Protein AF-A0A425WMX4-F1 (afdb_monomer)

Mean predicted aligned error: 11.69 Å

Foldseek 3Di:
DDDPDDDDDDDDDDQDQPPPPPDPPPPVQACDSPRGNDLQLLSVVLLVLLPVPDDSVLSSQLSVLQCVQLVRDDALVSLLVDDLVSSCVSPDDSQSSVLSNQCSPPPDSVNRVVLLVDDLVVLQVVQVVRRPQDPQNSLVCCCPPSVPPVGDSPVDPVSVVVPPPPPDD

Structure (mmCIF, N/CA/C/O backbone):
data_AF-A0A425WMX4-F1
#
_entry.id   AF-A0A425WMX4-F1
#
loop_
_atom_site.group_PDB
_atom_site.id
_atom_site.type_symbol
_atom_site.label_atom_id
_atom_site.label_alt_id
_atom_site.label_comp_id
_atom_site.label_asym_id
_atom_site.label_entity_id
_atom_site.label_seq_id
_atom_site.pdbx_PDB_ins_code
_atom_site.Cartn_x
_atom_site.Cartn_y
_atom_site.Cartn_z
_atom_site.occupancy
_atom_site.B_iso_or_equiv
_atom_site.auth_seq_id
_atom_site.auth_comp_id
_atom_site.auth_asym_id
_atom_site.auth_atom_id
_atom_site.pdbx_PDB_model_num
ATOM 1 N N . MET A 1 1 ? 34.402 -4.900 -11.204 1.00 24.09 1 MET A N 1
ATOM 2 C CA . MET A 1 1 ? 33.835 -6.050 -11.935 1.00 24.09 1 MET A CA 1
ATOM 3 C C . MET A 1 1 ? 33.025 -6.831 -10.907 1.00 24.09 1 MET A C 1
ATOM 5 O O . MET A 1 1 ? 33.589 -7.650 -10.200 1.00 24.09 1 MET A O 1
ATOM 9 N N . TRP A 1 2 ? 31.783 -6.408 -10.656 1.00 20.61 2 TRP A N 1
ATOM 10 C CA . TRP A 1 2 ? 30.930 -7.007 -9.625 1.00 20.61 2 TRP A CA 1
ATOM 11 C C . TRP A 1 2 ? 30.074 -8.086 -10.288 1.00 20.61 2 TRP A C 1
ATOM 13 O O . TRP A 1 2 ? 29.488 -7.865 -11.344 1.00 20.61 2 TRP A O 1
ATOM 23 N N . GLU A 1 3 ? 30.106 -9.279 -9.715 1.00 22.66 3 GLU A N 1
ATOM 24 C CA . GLU A 1 3 ? 29.528 -10.490 -10.283 1.00 22.66 3 GLU A CA 1
ATOM 25 C C . GLU A 1 3 ? 28.032 -10.546 -9.945 1.00 22.66 3 GLU A C 1
ATOM 27 O O . GLU A 1 3 ? 27.638 -10.527 -8.776 1.00 22.66 3 GLU A O 1
ATOM 32 N N . VAL A 1 4 ? 27.183 -10.563 -10.975 1.00 28.95 4 VAL A N 1
ATOM 33 C CA . VAL A 1 4 ? 25.724 -10.618 -10.833 1.00 28.95 4 VAL A CA 1
ATOM 34 C C . VAL A 1 4 ? 25.339 -12.034 -10.405 1.00 28.95 4 VAL A C 1
ATOM 36 O O . VAL A 1 4 ? 25.290 -12.959 -11.216 1.00 28.95 4 VAL A O 1
ATOM 39 N N . ARG A 1 5 ? 25.086 -12.225 -9.107 1.00 29.83 5 ARG A N 1
ATOM 40 C CA . ARG A 1 5 ? 24.605 -13.498 -8.561 1.00 29.83 5 ARG A CA 1
ATOM 41 C C . ARG A 1 5 ? 23.159 -13.719 -9.009 1.00 29.83 5 ARG A C 1
ATOM 43 O O . ARG A 1 5 ? 22.238 -13.124 -8.464 1.00 29.83 5 ARG A O 1
ATOM 50 N N . GLN A 1 6 ? 22.985 -14.563 -10.020 1.00 26.42 6 GLN A N 1
ATOM 51 C CA . GLN A 1 6 ? 21.690 -14.957 -10.580 1.00 26.42 6 GLN A CA 1
ATOM 52 C C . GLN A 1 6 ? 20.755 -15.488 -9.476 1.00 26.42 6 GLN A C 1
ATOM 54 O O . GLN A 1 6 ? 21.062 -16.487 -8.818 1.00 26.42 6 GLN A O 1
ATOM 59 N N . LEU A 1 7 ? 19.619 -14.816 -9.265 1.00 32.09 7 LEU A N 1
ATOM 60 C CA . LEU A 1 7 ? 18.539 -15.303 -8.407 1.00 32.09 7 LEU A CA 1
ATOM 61 C C . LEU A 1 7 ? 17.808 -16.436 -9.146 1.00 32.09 7 LEU A C 1
ATOM 63 O O . LEU A 1 7 ? 17.389 -16.268 -10.288 1.00 32.09 7 LEU A O 1
ATOM 67 N N . ARG A 1 8 ? 17.701 -17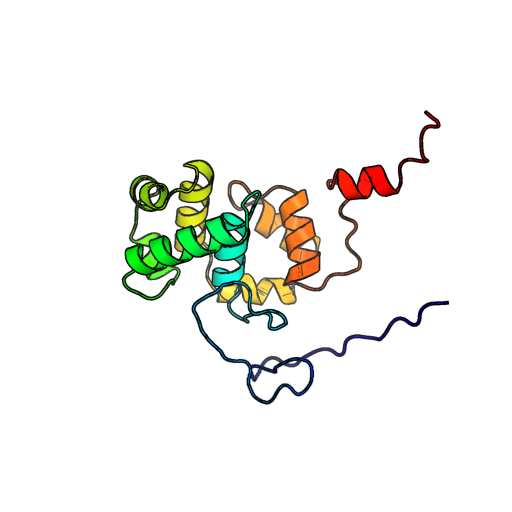.614 -8.518 1.00 26.77 8 ARG A N 1
ATOM 68 C CA . ARG A 1 8 ? 16.987 -18.771 -9.090 1.00 26.77 8 ARG A CA 1
ATOM 69 C C . ARG A 1 8 ? 15.467 -18.558 -9.024 1.00 26.77 8 ARG A C 1
ATOM 71 O O . ARG A 1 8 ? 15.002 -17.991 -8.036 1.00 26.77 8 ARG A O 1
ATOM 78 N N . PRO A 1 9 ? 14.690 -19.081 -9.990 1.00 27.81 9 PRO A N 1
ATOM 79 C CA . PRO A 1 9 ? 13.233 -19.049 -9.921 1.00 27.81 9 PRO A CA 1
ATOM 80 C C . PRO A 1 9 ? 12.740 -19.975 -8.798 1.00 27.81 9 PRO A C 1
ATOM 82 O O . PRO A 1 9 ? 13.224 -21.101 -8.658 1.00 27.81 9 PRO A O 1
ATOM 85 N N . VAL A 1 10 ? 11.796 -19.499 -7.982 1.00 39.12 10 VAL A N 1
ATOM 86 C CA . VAL A 1 10 ? 11.211 -20.255 -6.862 1.00 39.12 10 VAL A CA 1
ATOM 87 C C . VAL A 1 10 ? 9.819 -20.752 -7.256 1.00 39.12 10 VAL A C 1
ATOM 89 O O . VAL A 1 10 ? 8.950 -19.961 -7.608 1.00 39.12 10 VAL A O 1
ATOM 92 N N . ASN A 1 11 ? 9.624 -22.072 -7.186 1.00 29.31 11 ASN A N 1
ATOM 93 C CA . ASN A 1 11 ? 8.345 -22.746 -7.421 1.00 29.31 11 ASN A CA 1
ATOM 94 C C . ASN A 1 11 ? 7.342 -22.509 -6.273 1.00 29.31 11 ASN A C 1
ATOM 96 O O . ASN A 1 11 ? 7.713 -22.384 -5.108 1.00 29.31 11 ASN A O 1
ATOM 100 N N . SER A 1 12 ? 6.059 -22.503 -6.634 1.00 36.44 12 SER A N 1
ATOM 101 C CA . SER A 1 12 ? 4.875 -21.994 -5.921 1.00 36.44 12 SER A CA 1
ATOM 102 C C . SER A 1 12 ? 4.392 -22.758 -4.677 1.00 36.44 12 SER A C 1
ATOM 104 O O . SER A 1 12 ? 3.226 -22.654 -4.303 1.00 36.44 12 SER A O 1
ATOM 106 N N . ALA A 1 13 ? 5.247 -23.490 -3.969 1.00 34.81 13 ALA A N 1
ATOM 107 C CA . ALA A 1 13 ? 4.837 -24.144 -2.729 1.00 34.81 13 ALA A CA 1
ATOM 108 C C . ALA A 1 13 ? 5.968 -24.112 -1.706 1.00 34.81 13 ALA A C 1
ATOM 110 O O . ALA A 1 13 ? 7.087 -24.498 -2.022 1.00 34.81 13 ALA A O 1
ATOM 111 N N . SER A 1 14 ? 5.637 -23.719 -0.472 1.00 34.00 14 SER A N 1
ATOM 112 C CA . SER A 1 14 ? 6.472 -23.667 0.742 1.00 34.00 14 SER A CA 1
ATOM 113 C C . SER A 1 14 ? 7.177 -22.340 1.025 1.00 34.00 14 SER A C 1
ATOM 115 O O . SER A 1 14 ? 7.855 -21.746 0.195 1.00 34.00 14 SER A O 1
ATOM 117 N N . THR A 1 15 ? 6.913 -21.808 2.221 1.00 39.53 15 THR A N 1
ATOM 118 C CA . THR A 1 15 ? 7.488 -20.577 2.776 1.00 39.53 15 THR A CA 1
ATOM 119 C C . THR A 1 15 ? 8.976 -20.814 2.971 1.00 39.53 15 THR A C 1
ATOM 121 O O . THR A 1 15 ? 9.394 -21.329 4.003 1.00 39.53 15 THR A O 1
ATOM 124 N N . THR A 1 16 ? 9.783 -20.522 1.956 1.00 37.12 16 THR A N 1
ATOM 125 C CA . THR A 1 16 ? 11.231 -20.679 2.062 1.00 37.12 16 THR A CA 1
ATOM 126 C C . THR A 1 16 ? 11.851 -19.407 2.610 1.00 37.12 16 THR A C 1
ATOM 128 O O . THR A 1 16 ? 11.906 -18.377 1.944 1.00 37.12 16 THR A O 1
ATOM 131 N N . CYS A 1 17 ? 12.350 -19.525 3.839 1.00 33.03 17 CYS A N 1
ATOM 132 C CA . CYS A 1 17 ? 13.312 -18.610 4.433 1.00 33.03 17 CYS A CA 1
ATOM 133 C C . CYS A 1 17 ? 14.530 -18.512 3.506 1.00 33.03 17 CYS A C 1
ATOM 135 O O . CYS A 1 17 ? 15.172 -19.525 3.210 1.00 33.03 17 CYS A O 1
ATOM 137 N N . VAL A 1 18 ? 14.873 -17.311 3.053 1.00 36.31 18 VAL A N 1
ATOM 138 C CA . VAL A 1 18 ? 16.117 -17.099 2.310 1.00 36.31 18 VAL A CA 1
ATOM 139 C C . VAL A 1 18 ? 17.279 -17.182 3.317 1.00 36.31 18 VAL A C 1
ATOM 141 O O . VAL A 1 18 ? 17.244 -16.533 4.358 1.00 36.31 18 VAL A O 1
ATOM 144 N N . ASN A 1 19 ? 18.306 -17.988 3.013 1.00 36.59 19 ASN A N 1
AT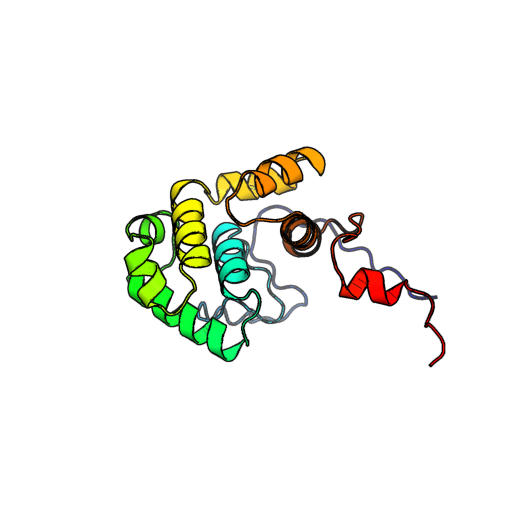OM 145 C CA . ASN A 1 19 ? 19.579 -18.144 3.751 1.00 36.59 19 ASN A CA 1
ATOM 146 C C . ASN A 1 19 ? 19.632 -19.027 5.017 1.00 36.59 19 ASN A C 1
ATOM 148 O O . ASN A 1 19 ? 20.424 -18.741 5.910 1.00 36.59 19 ASN A O 1
ATOM 152 N N . GLY A 1 20 ? 18.890 -20.137 5.105 1.00 33.69 20 GLY A N 1
ATOM 153 C CA . GLY A 1 20 ? 19.200 -21.177 6.110 1.00 33.69 20 GLY A CA 1
ATOM 154 C C . GLY A 1 20 ? 19.097 -20.723 7.576 1.00 33.69 20 GLY A C 1
ATOM 155 O O . GLY A 1 20 ? 19.626 -21.381 8.470 1.00 33.69 20 GLY A O 1
ATOM 156 N N . ILE A 1 21 ? 18.401 -19.615 7.834 1.00 36.94 21 ILE A N 1
ATOM 157 C CA . ILE A 1 21 ? 18.020 -19.198 9.178 1.00 36.94 21 ILE A CA 1
ATOM 158 C C . ILE A 1 21 ? 16.881 -20.133 9.594 1.00 36.94 21 ILE A C 1
ATOM 160 O O . ILE A 1 21 ? 15.748 -19.991 9.143 1.00 36.94 21 ILE A O 1
ATOM 164 N N . SER A 1 22 ? 17.198 -21.116 10.438 1.00 39.34 22 SER A N 1
ATOM 165 C CA . SER A 1 22 ? 16.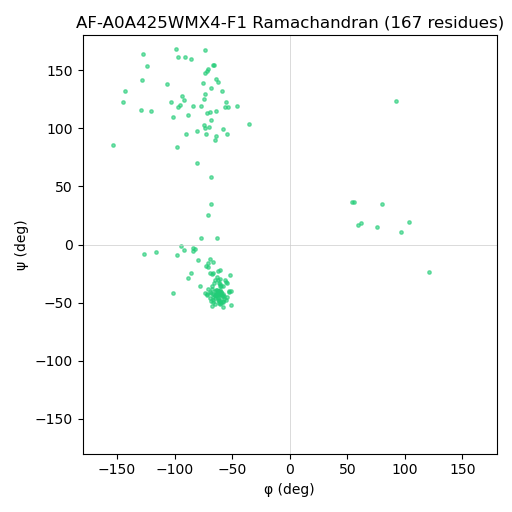310 -22.179 10.949 1.00 39.34 22 SER A CA 1
ATOM 166 C C . SER A 1 22 ? 15.131 -21.684 11.797 1.00 39.34 22 SER A C 1
ATOM 168 O O . SER A 1 22 ? 14.374 -22.471 12.360 1.00 39.34 22 SER A O 1
ATOM 170 N N . SER A 1 23 ? 14.962 -20.372 11.893 1.00 39.09 23 SER A N 1
ATOM 171 C CA . SER A 1 23 ? 13.850 -19.727 12.555 1.00 39.09 23 SER A CA 1
ATOM 172 C C . SER A 1 23 ? 13.659 -18.366 11.898 1.00 39.09 23 SER A C 1
ATOM 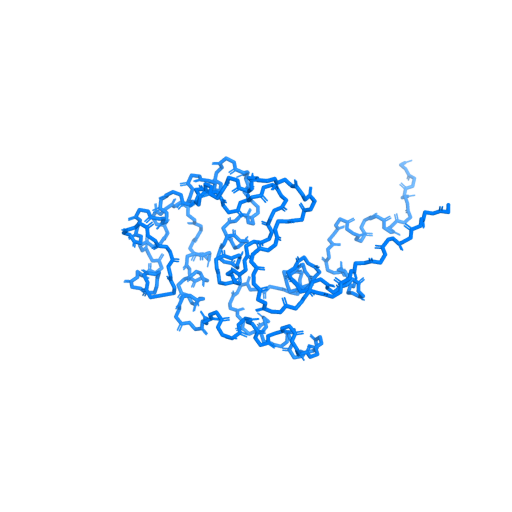174 O O . SER A 1 23 ? 14.162 -17.350 12.378 1.00 39.09 23 SER A O 1
ATOM 176 N N . CYS A 1 24 ? 12.908 -18.325 10.794 1.00 37.59 24 CYS A N 1
ATOM 177 C CA . CYS A 1 24 ? 12.047 -17.166 10.602 1.00 37.59 24 CYS A CA 1
ATOM 178 C C . CYS A 1 24 ? 11.161 -17.156 11.845 1.00 37.59 24 CYS A C 1
ATOM 180 O O . CYS A 1 24 ? 10.255 -17.977 11.985 1.00 37.59 24 CYS A O 1
ATOM 182 N N . LYS A 1 25 ? 11.508 -16.320 12.826 1.00 35.47 25 LYS A N 1
ATOM 183 C CA . LYS A 1 25 ? 10.578 -15.987 13.891 1.00 35.47 25 LYS A CA 1
ATOM 184 C C . LYS A 1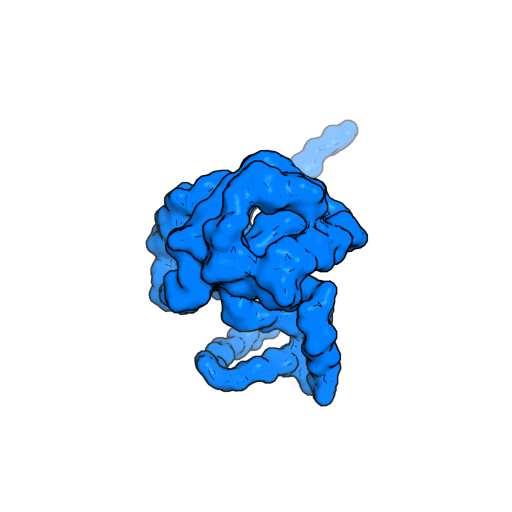 25 ? 9.451 -15.267 13.175 1.00 35.47 25 LYS A C 1
ATOM 186 O O . LYS A 1 25 ? 9.547 -14.072 12.915 1.00 35.47 25 LYS A O 1
ATOM 191 N N . THR A 1 26 ? 8.433 -16.029 12.793 1.00 40.50 26 THR A N 1
ATOM 192 C CA . THR A 1 26 ? 7.157 -15.549 12.273 1.00 40.50 26 THR A CA 1
ATOM 193 C C . THR A 1 26 ? 6.428 -14.860 13.421 1.00 40.50 26 THR A C 1
ATOM 195 O O . THR A 1 26 ? 5.357 -15.279 13.850 1.00 40.50 26 THR A O 1
ATOM 198 N N . ASP A 1 27 ? 7.051 -13.839 14.006 1.00 36.47 27 ASP A N 1
ATOM 199 C CA . ASP A 1 27 ? 6.314 -12.892 14.806 1.00 36.47 27 ASP A CA 1
ATOM 200 C C . ASP A 1 27 ? 5.522 -12.069 13.799 1.00 36.47 27 ASP A C 1
ATOM 202 O O . ASP A 1 27 ? 6.049 -11.170 13.149 1.00 36.47 27 ASP A O 1
ATOM 206 N N . ARG A 1 28 ? 4.271 -12.488 13.592 1.00 45.81 28 ARG A N 1
ATOM 207 C CA . ARG A 1 28 ? 3.271 -11.937 12.663 1.00 45.81 28 ARG A CA 1
ATOM 208 C C . ARG A 1 28 ? 2.810 -10.533 13.114 1.00 45.81 28 ARG A C 1
ATOM 210 O O . ARG A 1 28 ? 1.617 -10.214 13.101 1.00 45.81 28 ARG A O 1
ATOM 217 N N . SER A 1 29 ? 3.737 -9.769 13.688 1.00 37.91 29 SER A N 1
ATOM 218 C CA . SER A 1 29 ? 3.540 -8.542 14.456 1.00 37.91 29 SER A CA 1
ATOM 219 C C . SER A 1 29 ? 4.165 -7.316 13.792 1.00 37.91 29 SER A C 1
ATOM 221 O O . SER A 1 29 ? 3.970 -6.214 14.311 1.00 37.91 29 SER A O 1
ATOM 223 N N . LEU A 1 30 ? 4.915 -7.513 12.698 1.00 42.62 30 LEU A N 1
ATOM 224 C CA . LEU A 1 30 ? 5.585 -6.470 11.930 1.00 42.62 30 LEU A CA 1
ATOM 225 C C . LEU A 1 30 ? 5.578 -6.827 10.435 1.00 42.62 30 LEU A C 1
ATOM 227 O O . LEU A 1 30 ? 6.153 -7.848 10.058 1.00 42.62 30 LEU A O 1
ATOM 231 N N . TRP A 1 31 ? 5.019 -5.953 9.589 1.00 51.41 31 TRP A N 1
ATOM 232 C CA . TRP A 1 31 ? 5.069 -6.053 8.112 1.00 51.41 31 TRP A CA 1
ATOM 233 C C . TRP A 1 31 ? 6.491 -6.236 7.555 1.00 51.41 31 TRP A C 1
ATOM 235 O O . TRP A 1 31 ? 6.691 -6.808 6.487 1.00 51.41 31 TRP A O 1
ATOM 245 N N . ILE A 1 32 ? 7.497 -5.770 8.299 1.00 41.62 32 ILE A N 1
ATOM 246 C CA . ILE A 1 32 ? 8.911 -5.901 7.962 1.00 41.62 32 ILE A CA 1
ATOM 247 C C . ILE A 1 32 ? 9.489 -7.093 8.727 1.00 41.62 32 ILE A C 1
ATOM 249 O O . ILE A 1 32 ? 10.144 -6.949 9.764 1.00 41.62 32 ILE A O 1
ATOM 253 N N . HIS A 1 33 ? 9.317 -8.294 8.182 1.00 43.66 33 HIS A N 1
ATOM 254 C CA . HIS A 1 33 ? 10.285 -9.345 8.454 1.00 43.66 33 HIS A CA 1
ATOM 255 C C . HIS A 1 33 ? 11.594 -8.943 7.776 1.00 43.66 33 HIS A C 1
ATOM 257 O O . HIS A 1 33 ? 11.709 -8.990 6.552 1.00 43.66 33 HIS A O 1
ATOM 263 N N . GLN A 1 34 ? 12.595 -8.542 8.561 1.00 36.09 34 GLN A N 1
ATOM 264 C CA . GLN A 1 34 ? 13.950 -8.309 8.066 1.00 36.09 34 GLN A CA 1
ATOM 265 C C . GLN A 1 34 ? 14.447 -9.587 7.349 1.00 36.09 34 GLN A C 1
ATOM 267 O O . GLN A 1 34 ? 14.919 -10.524 7.989 1.00 36.09 34 GLN A O 1
ATOM 272 N N . GLY A 1 35 ? 14.295 -9.648 6.021 1.00 36.75 35 GLY A N 1
ATOM 273 C CA . GLY A 1 35 ? 14.737 -10.765 5.180 1.00 36.75 35 GLY A CA 1
ATOM 274 C C . GLY A 1 35 ? 13.705 -11.845 4.809 1.00 36.75 35 GLY A C 1
ATOM 275 O O . GLY A 1 35 ? 14.124 -12.864 4.266 1.00 36.75 35 GLY A O 1
ATOM 276 N N . CYS A 1 36 ? 12.397 -11.674 5.051 1.00 40.47 36 CYS A N 1
ATOM 277 C CA . CYS A 1 36 ? 11.365 -12.578 4.506 1.00 40.47 36 CYS A CA 1
ATOM 278 C C . CYS A 1 36 ? 10.267 -11.767 3.805 1.00 40.47 36 CYS A C 1
ATOM 280 O O . CYS A 1 36 ? 9.565 -11.003 4.454 1.00 40.47 36 CYS A O 1
ATOM 282 N N . ILE A 1 37 ? 10.126 -11.936 2.489 1.00 47.66 37 ILE A N 1
ATOM 283 C CA . ILE A 1 37 ? 8.973 -11.428 1.736 1.00 47.66 37 ILE A CA 1
ATOM 284 C C . ILE A 1 37 ? 7.786 -12.308 2.135 1.00 47.66 37 ILE A C 1
ATOM 286 O O . ILE A 1 37 ? 7.811 -13.515 1.874 1.00 47.66 37 ILE A O 1
ATOM 290 N N . ASP A 1 38 ? 6.795 -11.743 2.828 1.00 50.91 38 ASP A N 1
ATOM 291 C CA . ASP A 1 38 ? 5.538 -12.449 3.072 1.00 50.91 38 ASP A CA 1
ATOM 292 C C . ASP A 1 38 ? 4.873 -12.733 1.717 1.00 50.91 38 ASP A C 1
ATOM 294 O O . ASP A 1 38 ? 4.943 -11.908 0.807 1.00 50.91 38 ASP A O 1
ATOM 298 N N . ARG A 1 39 ? 4.275 -13.913 1.542 1.00 54.12 39 ARG A N 1
ATOM 299 C CA . ARG A 1 39 ? 3.641 -14.293 0.268 1.00 54.12 39 ARG A CA 1
ATOM 300 C C . ARG A 1 39 ? 2.232 -13.737 0.102 1.00 54.12 39 ARG A C 1
ATOM 302 O O . ARG A 1 39 ? 1.629 -13.942 -0.947 1.00 54.12 39 ARG A O 1
ATOM 309 N N . ASP A 1 40 ? 1.706 -13.066 1.116 1.00 70.62 40 ASP A N 1
ATOM 310 C CA . ASP A 1 40 ? 0.408 -12.418 1.034 1.00 70.62 40 ASP A CA 1
ATOM 311 C C . ASP A 1 40 ? 0.542 -11.062 0.322 1.00 70.62 40 ASP A C 1
ATOM 313 O O . ASP A 1 40 ? 0.969 -10.058 0.901 1.00 70.62 40 ASP A O 1
ATOM 317 N N . GLY A 1 41 ? 0.243 -11.042 -0.979 1.00 74.25 41 GLY A N 1
ATOM 318 C CA . GLY A 1 41 ? 0.336 -9.831 -1.794 1.00 74.25 41 GLY A CA 1
ATOM 319 C C . GLY A 1 41 ? -0.539 -8.700 -1.250 1.00 74.25 41 GLY A C 1
ATOM 320 O O . GLY A 1 41 ? -0.135 -7.535 -1.291 1.00 74.25 41 GLY A O 1
ATOM 321 N N . PHE A 1 42 ? -1.710 -9.031 -0.699 1.00 82.00 42 PHE A N 1
ATOM 322 C CA . PHE A 1 42 ? -2.646 -8.050 -0.164 1.00 82.00 42 PHE A CA 1
ATOM 323 C C . PHE A 1 42 ? -2.071 -7.355 1.070 1.00 82.00 42 PHE A C 1
ATOM 325 O O . PHE A 1 42 ? -2.021 -6.123 1.124 1.00 82.00 42 PHE A O 1
ATOM 332 N N . LEU A 1 43 ? -1.566 -8.131 2.030 1.00 81.31 43 LEU A N 1
ATOM 333 C CA . LEU A 1 43 ? -0.914 -7.601 3.224 1.00 81.31 43 LEU A CA 1
ATOM 334 C C . LEU A 1 43 ? 0.285 -6.716 2.865 1.00 81.31 43 LEU A C 1
ATOM 336 O O . LEU A 1 43 ? 0.428 -5.620 3.408 1.00 81.31 43 LEU A O 1
ATOM 340 N N . ASN A 1 44 ? 1.105 -7.131 1.900 1.00 77.69 44 ASN A N 1
ATOM 341 C CA . ASN A 1 44 ? 2.237 -6.323 1.448 1.00 77.69 44 ASN A CA 1
ATOM 342 C C . ASN A 1 44 ? 1.803 -4.990 0.822 1.00 77.69 44 ASN A C 1
ATOM 344 O O . ASN A 1 44 ? 2.436 -3.957 1.063 1.00 77.69 44 ASN A O 1
ATOM 348 N N . LEU A 1 45 ? 0.721 -4.984 0.042 1.00 80.31 45 LEU A N 1
ATOM 349 C CA . LEU A 1 45 ? 0.192 -3.772 -0.582 1.00 80.31 45 LEU A CA 1
ATOM 350 C C . LEU A 1 45 ? -0.404 -2.808 0.459 1.00 80.31 45 LEU A C 1
ATOM 352 O O . LEU A 1 45 ? -0.151 -1.599 0.412 1.00 80.31 45 LEU A O 1
ATOM 356 N N . VAL A 1 46 ? -1.134 -3.343 1.442 1.00 86.25 46 VAL A N 1
ATOM 357 C CA . VAL A 1 46 ? -1.659 -2.589 2.592 1.00 86.25 46 VAL A CA 1
ATOM 358 C C . VAL A 1 46 ? -0.516 -1.987 3.414 1.00 86.25 46 VAL A C 1
ATOM 360 O O . VAL A 1 46 ? -0.516 -0.779 3.672 1.00 86.25 46 VAL A O 1
ATOM 363 N N . GLY A 1 47 ? 0.484 -2.797 3.771 1.00 81.94 47 GLY A N 1
ATOM 364 C CA . GLY A 1 47 ? 1.670 -2.365 4.508 1.00 81.94 47 GLY A CA 1
ATOM 365 C C . GLY A 1 47 ? 2.427 -1.259 3.773 1.00 81.94 47 GLY A C 1
ATOM 366 O O . GLY A 1 47 ? 2.651 -0.189 4.337 1.00 81.94 47 GLY A O 1
ATOM 367 N N . SER A 1 48 ? 2.699 -1.450 2.479 1.00 80.12 48 SER A N 1
ATOM 368 C CA . SER A 1 48 ? 3.372 -0.453 1.633 1.00 80.12 48 SER A CA 1
ATOM 369 C C . SER A 1 48 ? 2.612 0.877 1.604 1.00 80.12 48 SER A C 1
ATOM 371 O O . SER A 1 48 ? 3.204 1.941 1.786 1.00 80.12 48 SER A O 1
ATOM 373 N N . THR A 1 49 ? 1.284 0.835 1.454 1.00 85.31 49 THR A N 1
ATOM 374 C CA . THR A 1 49 ? 0.425 2.034 1.457 1.00 85.31 49 THR A CA 1
ATOM 375 C C . THR A 1 49 ? 0.499 2.781 2.793 1.00 85.31 49 THR A C 1
ATOM 377 O O . THR A 1 49 ? 0.548 4.017 2.844 1.00 85.31 49 THR A O 1
ATOM 380 N N . ILE A 1 50 ? 0.540 2.048 3.907 1.00 85.81 50 ILE A N 1
ATOM 381 C CA . ILE A 1 50 ? 0.681 2.635 5.242 1.00 85.81 50 ILE A CA 1
ATOM 382 C C . ILE A 1 50 ? 2.069 3.250 5.405 1.00 85.81 50 ILE A C 1
ATOM 384 O O . ILE A 1 50 ? 2.155 4.415 5.788 1.00 85.81 50 ILE A O 1
ATOM 388 N N . GLU A 1 51 ? 3.130 2.526 5.062 1.00 81.88 51 GLU A N 1
ATOM 389 C CA . GLU A 1 51 ? 4.529 2.910 5.285 1.00 81.88 51 GLU A CA 1
ATOM 390 C C . GLU A 1 51 ? 4.994 4.118 4.472 1.00 81.88 51 GLU A C 1
ATOM 392 O O . GLU A 1 51 ? 5.899 4.833 4.909 1.00 81.88 51 GLU A O 1
ATOM 397 N N . GLN A 1 52 ? 4.354 4.403 3.334 1.00 81.38 52 GLN A N 1
ATOM 398 C CA . GLN A 1 52 ? 4.674 5.564 2.501 1.00 81.38 52 GLN A CA 1
ATOM 399 C C . GLN A 1 52 ? 4.838 6.850 3.329 1.00 81.38 52 GLN A C 1
ATOM 401 O O . GLN A 1 52 ? 3.895 7.323 3.970 1.00 81.38 52 GLN A O 1
ATOM 406 N N . ILE A 1 53 ? 6.028 7.451 3.269 1.00 74.81 53 ILE A N 1
ATOM 407 C CA . ILE A 1 53 ? 6.382 8.708 3.952 1.00 74.81 53 ILE A CA 1
ATOM 408 C C . ILE A 1 53 ? 6.104 8.660 5.472 1.00 74.81 53 ILE A C 1
ATOM 410 O O . ILE A 1 53 ? 5.689 9.647 6.075 1.00 74.81 53 ILE A O 1
ATOM 414 N N . LEU A 1 54 ? 6.324 7.512 6.120 1.00 81.44 54 LEU A N 1
ATOM 415 C CA . LEU A 1 54 ? 6.286 7.376 7.577 1.00 81.44 54 LEU A CA 1
ATOM 416 C C . LEU A 1 54 ? 7.602 6.805 8.111 1.00 81.44 54 LEU A C 1
ATOM 418 O O . LEU A 1 54 ? 8.314 6.070 7.434 1.00 81.44 54 LEU A O 1
ATOM 422 N N . SER A 1 55 ? 7.921 7.121 9.369 1.00 81.88 55 SER A N 1
ATOM 423 C CA . SER A 1 55 ? 8.977 6.389 10.076 1.00 81.88 55 SER A CA 1
ATOM 424 C C . SER A 1 55 ? 8.501 4.975 10.413 1.00 81.88 55 SER A C 1
ATOM 426 O O . SER A 1 55 ? 7.319 4.774 10.703 1.00 81.88 55 SER A O 1
ATOM 428 N N . THR A 1 56 ? 9.430 4.023 10.488 1.00 77.75 56 THR A N 1
ATOM 429 C CA . THR A 1 56 ? 9.140 2.630 10.873 1.00 77.75 56 THR A CA 1
ATOM 430 C C . THR A 1 56 ? 8.373 2.540 12.195 1.00 77.75 56 THR A C 1
ATOM 432 O O . THR A 1 56 ? 7.390 1.816 12.299 1.00 77.75 56 THR A O 1
ATOM 435 N N . LYS A 1 57 ? 8.734 3.364 13.190 1.00 81.81 57 LYS A N 1
ATOM 436 C CA . LYS A 1 57 ? 8.036 3.435 14.488 1.00 81.81 57 LYS A CA 1
ATOM 437 C C . LYS A 1 57 ? 6.560 3.819 14.354 1.00 81.81 57 LYS A C 1
ATOM 439 O O . LYS A 1 57 ? 5.716 3.281 15.067 1.00 81.81 57 LYS A O 1
ATOM 444 N N . VAL A 1 58 ? 6.253 4.773 13.475 1.00 84.62 58 VAL A N 1
ATOM 445 C CA . VAL A 1 58 ? 4.874 5.228 13.246 1.00 84.62 58 VAL A CA 1
ATOM 446 C C . VAL A 1 58 ? 4.097 4.177 12.460 1.00 84.62 58 VAL A C 1
ATOM 448 O O . VAL A 1 58 ? 2.963 3.883 12.830 1.00 84.62 58 VAL A O 1
ATOM 451 N N . ALA A 1 59 ? 4.715 3.565 11.448 1.00 83.38 59 ALA A N 1
ATOM 452 C CA . ALA A 1 59 ? 4.105 2.484 10.679 1.00 83.38 59 ALA A CA 1
ATOM 453 C C . ALA A 1 59 ? 3.694 1.302 11.576 1.00 83.38 59 ALA A C 1
ATOM 455 O O . ALA A 1 59 ? 2.528 0.919 11.570 1.00 83.38 59 ALA A O 1
ATOM 456 N N . THR A 1 60 ? 4.585 0.824 12.453 1.00 83.69 60 THR A N 1
ATOM 457 C CA . THR A 1 60 ? 4.277 -0.241 13.428 1.00 83.69 60 THR A CA 1
ATOM 458 C C . THR A 1 60 ? 3.141 0.131 14.386 1.00 83.69 60 THR A C 1
ATOM 460 O O . THR A 1 60 ? 2.350 -0.711 14.808 1.00 83.69 60 THR A O 1
ATOM 463 N N . MET A 1 61 ? 3.046 1.398 14.792 1.00 89.00 61 MET A N 1
ATOM 464 C CA . MET A 1 61 ? 1.948 1.848 15.650 1.00 89.00 61 MET A CA 1
ATOM 465 C C . MET A 1 61 ? 0.608 1.838 14.902 1.00 89.00 61 MET A C 1
ATOM 467 O O . MET A 1 61 ? -0.404 1.434 15.476 1.00 89.00 61 MET A O 1
ATOM 471 N N . ILE A 1 62 ? 0.599 2.273 13.641 1.00 90.44 62 ILE A N 1
ATOM 472 C CA . ILE A 1 62 ? -0.593 2.262 12.787 1.00 90.44 62 ILE A CA 1
ATOM 473 C C . ILE A 1 62 ? -1.025 0.828 12.478 1.00 90.44 62 ILE A C 1
ATOM 475 O O . ILE A 1 62 ? -2.207 0.527 12.591 1.00 90.44 62 ILE A O 1
ATOM 479 N N . GLU A 1 63 ? -0.081 -0.065 12.184 1.00 87.12 63 GLU A N 1
ATOM 480 C CA . GLU A 1 63 ? -0.317 -1.502 12.016 1.00 87.12 63 GLU A CA 1
ATOM 481 C C . GLU A 1 63 ? -1.081 -2.097 13.194 1.00 87.12 63 GLU A C 1
ATOM 483 O O . GLU A 1 63 ? -2.124 -2.719 13.017 1.00 87.12 63 GLU A O 1
ATOM 488 N N . LYS A 1 64 ? -0.593 -1.862 14.417 1.00 89.62 64 LYS A N 1
ATOM 489 C CA . LYS A 1 64 ? -1.241 -2.371 15.631 1.00 89.62 64 LYS A CA 1
ATOM 490 C C . LYS A 1 64 ? -2.669 -1.854 15.763 1.00 89.62 64 LYS A C 1
ATOM 492 O O . LYS A 1 64 ? -3.562 -2.620 16.102 1.00 89.62 64 LYS A O 1
ATOM 497 N N . ARG A 1 65 ? -2.895 -0.569 15.475 1.00 92.50 65 ARG A N 1
ATOM 498 C CA . ARG A 1 65 ? -4.238 0.029 15.499 1.00 92.50 65 ARG A CA 1
ATOM 499 C C . ARG A 1 65 ? -5.147 -0.564 14.427 1.00 92.50 65 ARG A C 1
ATOM 501 O O . ARG A 1 65 ? -6.306 -0.825 14.724 1.00 92.50 65 ARG A O 1
ATOM 508 N N . LEU A 1 66 ? -4.626 -0.811 13.227 1.00 90.94 66 LEU A N 1
ATOM 509 C CA . LEU A 1 66 ? -5.368 -1.445 12.139 1.00 90.94 66 LEU A CA 1
ATOM 510 C C . LEU A 1 66 ? -5.747 -2.887 12.486 1.00 90.94 66 LEU A C 1
ATOM 512 O O . LEU A 1 66 ? -6.891 -3.283 12.296 1.00 90.94 66 LEU A O 1
ATOM 516 N N . LYS A 1 67 ? -4.811 -3.647 13.058 1.00 90.94 67 LYS A N 1
ATOM 517 C CA . LYS A 1 67 ? -5.044 -5.014 13.529 1.00 90.94 67 LYS A CA 1
ATOM 518 C C . LYS A 1 67 ? -6.121 -5.057 14.611 1.00 90.94 67 LYS A C 1
ATOM 520 O O . LYS A 1 67 ? -6.996 -5.913 14.564 1.00 90.94 67 LYS A O 1
ATOM 525 N N . THR A 1 68 ? -6.092 -4.112 15.553 1.00 92.38 68 THR A N 1
ATOM 526 C CA . THR A 1 68 ? -7.152 -3.956 16.559 1.00 92.38 68 THR A CA 1
ATOM 527 C C . THR A 1 68 ? -8.493 -3.598 15.921 1.00 92.38 68 THR A C 1
ATOM 529 O O . THR A 1 68 ? -9.504 -4.169 16.317 1.00 92.38 68 THR A O 1
ATOM 532 N N . LEU A 1 69 ? -8.508 -2.689 14.938 1.00 91.75 69 LEU A N 1
ATOM 533 C CA . LEU A 1 69 ? -9.724 -2.305 14.217 1.00 91.75 69 LEU A CA 1
ATOM 534 C C . LEU A 1 69 ? -10.361 -3.524 13.530 1.00 91.75 69 LEU A C 1
ATOM 536 O O . LEU A 1 69 ? -11.549 -3.754 13.703 1.00 91.75 69 LEU A O 1
ATOM 540 N N . CYS A 1 70 ? -9.546 -4.355 12.876 1.00 89.25 70 CYS A N 1
ATOM 541 C CA . CYS A 1 70 ? -9.979 -5.567 12.173 1.00 89.25 70 CYS A CA 1
ATOM 542 C C . CYS A 1 70 ? -10.283 -6.768 13.098 1.00 89.25 70 CYS A C 1
ATOM 544 O O . CYS A 1 70 ? -10.512 -7.873 12.617 1.00 89.25 70 CYS A O 1
ATOM 546 N N . GLY A 1 71 ? -10.249 -6.606 14.426 1.00 87.44 71 GLY A N 1
ATOM 547 C CA . GLY A 1 71 ? -10.547 -7.699 15.362 1.00 87.44 71 GLY A CA 1
ATOM 548 C C . GLY A 1 71 ? -9.432 -8.742 15.529 1.00 87.44 71 GLY A C 1
ATOM 549 O O . GLY A 1 71 ? -9.669 -9.799 16.109 1.00 87.44 71 GLY A O 1
ATOM 550 N N . GLY A 1 72 ? -8.208 -8.446 15.083 1.00 84.50 72 GLY A N 1
ATOM 551 C CA . GLY A 1 72 ? -7.007 -9.240 15.357 1.00 84.50 72 GLY A CA 1
ATOM 552 C C . GLY A 1 72 ? -6.285 -9.781 14.125 1.00 84.50 72 GLY A C 1
ATOM 553 O O . GLY A 1 72 ? -5.078 -10.006 14.201 1.00 84.50 72 GLY A O 1
ATOM 554 N N . GLU A 1 73 ? -6.965 -9.937 12.994 1.00 83.12 73 GLU A N 1
ATOM 555 C CA . GLU A 1 73 ? -6.371 -10.351 11.719 1.00 83.12 73 GLU A CA 1
ATOM 556 C C . GLU A 1 73 ? -6.781 -9.366 10.628 1.00 83.12 73 GLU A C 1
ATOM 558 O O . GLU A 1 73 ? -7.889 -8.846 10.656 1.00 83.12 73 GLU A O 1
ATOM 563 N N . ILE A 1 74 ? -5.862 -9.052 9.716 1.00 85.88 74 ILE A N 1
ATOM 564 C CA . ILE A 1 74 ? -6.123 -8.125 8.616 1.00 85.88 74 ILE A CA 1
ATOM 565 C C . ILE A 1 74 ? -6.370 -8.980 7.379 1.00 85.88 74 ILE A C 1
ATOM 567 O O . ILE A 1 74 ? -5.447 -9.603 6.868 1.00 85.88 74 ILE A O 1
ATOM 571 N N . THR A 1 75 ? -7.607 -9.011 6.907 1.00 85.31 75 THR A N 1
ATOM 572 C CA . THR A 1 75 ? -7.999 -9.640 5.644 1.00 85.31 75 THR A CA 1
ATOM 573 C C . THR A 1 75 ? -8.782 -8.633 4.792 1.00 85.31 75 THR A C 1
ATOM 575 O O . THR A 1 75 ? -9.236 -7.606 5.318 1.00 85.31 75 THR A O 1
ATOM 578 N N . PRO A 1 76 ? -8.951 -8.878 3.481 1.00 87.38 76 PRO A N 1
ATOM 579 C CA . PRO A 1 76 ? -9.820 -8.053 2.641 1.00 87.38 76 PRO A CA 1
ATOM 580 C C . PRO A 1 76 ? -11.232 -7.910 3.231 1.00 87.38 76 PRO A C 1
ATOM 582 O O . PRO A 1 76 ? -11.794 -6.816 3.265 1.00 87.38 76 PRO A O 1
ATOM 585 N N . GLU A 1 77 ? -11.781 -8.983 3.798 1.00 87.19 77 GLU A N 1
ATOM 586 C CA . GLU A 1 77 ? -13.115 -9.006 4.403 1.00 87.19 77 GLU A CA 1
ATOM 587 C C . GLU A 1 77 ? -13.175 -8.172 5.686 1.00 87.19 77 GLU A C 1
ATOM 589 O O . GLU A 1 77 ? -14.088 -7.364 5.856 1.00 87.19 77 GLU A O 1
ATOM 594 N N . THR A 1 78 ? -12.197 -8.319 6.587 1.00 90.44 78 THR A N 1
ATOM 595 C CA . THR A 1 78 ? -12.191 -7.544 7.836 1.00 90.44 78 THR A CA 1
ATOM 596 C C . THR A 1 78 ? -11.959 -6.061 7.575 1.00 90.44 78 THR A C 1
ATOM 598 O O . THR A 1 78 ? -12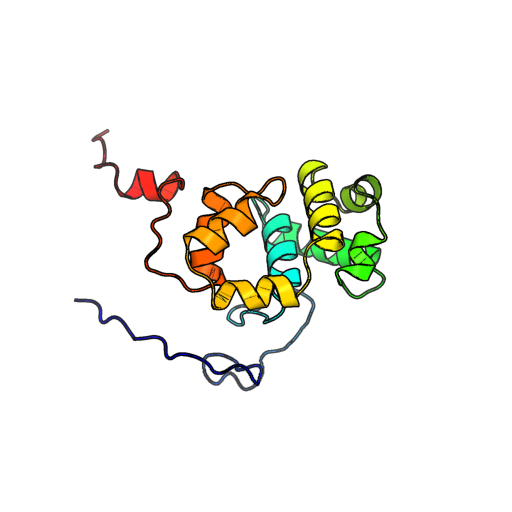.531 -5.222 8.262 1.00 90.44 78 THR A O 1
ATOM 601 N N . LEU A 1 79 ? -11.125 -5.715 6.589 1.00 90.31 79 LEU A N 1
ATOM 602 C CA . LEU A 1 79 ? -10.793 -4.323 6.293 1.00 90.31 79 LEU A CA 1
ATOM 603 C C . LEU A 1 79 ? -11.909 -3.611 5.511 1.00 90.31 79 LEU A C 1
ATOM 605 O O . LEU A 1 79 ? -12.171 -2.434 5.762 1.00 90.31 79 LEU A O 1
ATOM 609 N N . SER A 1 80 ? -12.597 -4.313 4.604 1.00 91.81 80 SER A N 1
ATOM 610 C CA . SER A 1 80 ? -13.722 -3.761 3.831 1.00 91.81 80 SER A CA 1
ATOM 611 C C . SER A 1 80 ? -14.982 -3.538 4.671 1.00 91.81 80 SER A C 1
ATOM 613 O O . SER A 1 80 ? -15.823 -2.721 4.296 1.00 91.81 80 SER A O 1
ATOM 615 N N . ALA A 1 81 ? -15.087 -4.187 5.836 1.00 92.56 81 ALA A N 1
ATOM 616 C CA . ALA A 1 81 ? -16.167 -3.969 6.797 1.00 92.56 81 ALA A CA 1
ATOM 617 C C . ALA A 1 81 ? -16.152 -2.569 7.449 1.00 92.56 81 ALA A C 1
ATOM 619 O O . ALA A 1 81 ? -17.150 -2.168 8.047 1.00 92.56 81 ALA A O 1
ATOM 620 N N . HIS A 1 82 ? -15.048 -1.822 7.332 1.00 93.94 82 HIS A N 1
ATOM 621 C CA . HIS A 1 82 ? -14.891 -0.488 7.911 1.00 93.94 82 HIS A CA 1
ATOM 622 C C . HIS A 1 82 ? -14.956 0.613 6.855 1.00 93.94 82 HIS A C 1
ATOM 624 O O . HIS A 1 82 ? -14.329 0.529 5.799 1.00 93.94 82 HIS A O 1
ATOM 630 N N . SER A 1 83 ? -15.646 1.703 7.176 1.00 94.69 83 SER A N 1
ATOM 631 C CA . SER A 1 83 ? -15.670 2.920 6.363 1.00 94.69 83 SER A CA 1
ATOM 632 C C . SER A 1 83 ? -14.298 3.621 6.322 1.00 94.69 83 SER A C 1
ATOM 634 O O . SER A 1 83 ? -13.503 3.512 7.265 1.00 94.69 83 SER A O 1
ATOM 636 N N . PRO A 1 84 ? -13.998 4.409 5.271 1.00 94.38 84 PRO A N 1
ATOM 637 C CA . PRO A 1 84 ? -12.794 5.242 5.231 1.00 94.38 84 PRO A CA 1
ATOM 638 C C . PRO A 1 84 ? -12.662 6.177 6.445 1.00 94.38 84 PRO A C 1
ATOM 640 O O . PRO A 1 84 ? -11.554 6.459 6.902 1.00 94.38 84 PRO A O 1
ATOM 643 N N . GLU A 1 85 ? -13.776 6.663 6.986 1.00 95.88 85 GLU A N 1
ATOM 644 C CA . GLU A 1 85 ? -13.823 7.501 8.182 1.00 95.88 85 GLU A CA 1
ATOM 645 C C . GLU A 1 85 ? -13.348 6.745 9.428 1.00 95.88 85 GLU A C 1
ATOM 647 O O . GLU A 1 85 ? -12.553 7.288 10.199 1.00 95.88 85 GLU A O 1
ATOM 652 N N . GLU A 1 86 ? -13.770 5.490 9.600 1.00 94.81 86 GLU A N 1
ATOM 653 C CA . GLU A 1 86 ? -13.309 4.616 10.685 1.00 94.81 86 GLU A CA 1
ATOM 654 C C . GLU A 1 86 ? -11.833 4.263 10.519 1.00 94.81 86 GLU A C 1
ATOM 656 O O . GLU A 1 86 ? -11.059 4.400 11.466 1.00 94.81 86 GLU A O 1
ATOM 661 N N . ILE A 1 87 ? -11.402 3.908 9.305 1.00 94.12 87 ILE A N 1
ATOM 662 C CA . ILE A 1 87 ? -9.994 3.599 9.022 1.00 94.12 87 ILE A CA 1
ATOM 663 C C . ILE A 1 87 ? -9.111 4.813 9.320 1.00 94.12 87 ILE A C 1
ATOM 665 O O . ILE A 1 87 ? -8.043 4.666 9.904 1.00 94.12 87 ILE A O 1
ATOM 669 N N . LYS A 1 88 ? -9.548 6.038 9.011 1.00 95.38 88 LYS A N 1
ATOM 670 C CA . LYS A 1 88 ? -8.788 7.259 9.325 1.00 95.38 88 LYS A CA 1
ATOM 671 C C . LYS A 1 88 ? -8.463 7.390 10.820 1.00 95.38 88 LYS A C 1
ATOM 673 O O . LYS A 1 88 ? -7.416 7.943 11.168 1.00 95.38 88 LYS A O 1
ATOM 678 N N . THR A 1 89 ? -9.313 6.877 11.714 1.00 95.06 89 THR A N 1
ATOM 679 C CA . THR A 1 89 ? -9.112 6.988 13.173 1.00 95.06 89 THR A CA 1
ATOM 680 C C . THR A 1 89 ? -7.822 6.324 13.661 1.00 95.06 89 THR A C 1
ATOM 682 O O . THR A 1 89 ? -7.270 6.737 14.682 1.00 95.06 89 THR A O 1
ATOM 685 N N . ILE A 1 90 ? -7.260 5.377 12.898 1.00 93.50 90 ILE A N 1
ATOM 686 C CA . ILE A 1 90 ? -5.986 4.725 13.237 1.00 93.50 90 ILE A CA 1
ATOM 687 C C . ILE A 1 90 ? -4.779 5.675 13.111 1.00 93.50 90 ILE A C 1
ATOM 689 O O . ILE A 1 90 ? -3.694 5.369 13.613 1.00 93.50 90 ILE A O 1
ATOM 693 N N . GLY A 1 91 ? -4.956 6.847 12.490 1.00 90.81 91 GLY A N 1
ATOM 694 C CA . GLY A 1 91 ? -3.916 7.864 12.317 1.00 90.81 91 GLY A CA 1
ATOM 695 C C . GLY A 1 91 ? -3.320 7.932 10.910 1.00 90.81 91 GLY A C 1
ATOM 696 O O . GLY A 1 91 ? -2.227 8.471 10.747 1.00 90.81 91 GLY A O 1
ATOM 697 N N . VAL A 1 92 ? -4.015 7.402 9.899 1.00 91.56 92 VAL A N 1
ATOM 698 C CA . VAL A 1 92 ? -3.653 7.581 8.483 1.00 91.56 92 VAL A CA 1
ATOM 699 C C . VAL A 1 92 ? -4.353 8.804 7.882 1.00 91.56 92 VAL A C 1
ATOM 701 O O . VAL A 1 92 ? -5.350 9.303 8.405 1.00 91.56 92 VAL A O 1
ATOM 704 N N . SER A 1 93 ? -3.841 9.308 6.756 1.00 91.94 93 SER A N 1
ATOM 705 C CA . SER A 1 93 ? -4.531 10.361 6.006 1.00 91.94 93 SER A CA 1
ATOM 706 C C . SER A 1 93 ? -5.858 9.842 5.433 1.00 91.94 93 SER A C 1
ATOM 708 O O . SER A 1 93 ? -5.990 8.653 5.152 1.00 91.94 93 SER A O 1
ATOM 710 N N . MET A 1 94 ? -6.829 10.734 5.182 1.00 92.25 94 MET A N 1
ATOM 711 C CA . MET A 1 94 ? -8.084 10.344 4.504 1.00 92.25 94 MET A CA 1
ATOM 712 C C . MET A 1 94 ? -7.832 9.676 3.156 1.00 92.25 94 MET A C 1
ATOM 714 O O . MET A 1 94 ? -8.600 8.819 2.738 1.00 92.25 94 MET A O 1
ATOM 718 N N . ARG A 1 95 ? -6.763 10.089 2.473 1.00 89.69 95 ARG A N 1
ATOM 719 C CA . ARG A 1 95 ? -6.391 9.541 1.176 1.00 89.69 95 ARG A CA 1
ATOM 720 C C . ARG A 1 95 ? -6.000 8.068 1.292 1.00 89.69 95 ARG A C 1
ATOM 722 O O . ARG A 1 95 ? -6.611 7.219 0.659 1.00 89.69 95 ARG A O 1
ATOM 729 N N . LYS A 1 96 ? -5.094 7.760 2.227 1.00 89.75 96 LYS A N 1
ATOM 730 C CA . LYS A 1 96 ? -4.721 6.379 2.556 1.00 89.75 96 LYS A CA 1
ATOM 731 C C . LYS A 1 96 ? -5.914 5.566 3.046 1.00 89.75 96 LYS A C 1
ATOM 733 O O . LYS A 1 96 ? -6.059 4.430 2.635 1.00 89.75 96 LYS A O 1
ATOM 738 N N . ALA A 1 97 ? -6.785 6.143 3.873 1.00 92.69 97 ALA A N 1
ATOM 739 C CA . ALA A 1 97 ? -7.967 5.437 4.363 1.00 92.69 97 ALA A CA 1
ATOM 740 C C . ALA A 1 97 ? -8.919 5.015 3.230 1.00 92.69 97 ALA A C 1
ATOM 742 O O . ALA A 1 97 ? -9.392 3.882 3.218 1.00 92.69 97 ALA A O 1
ATOM 743 N N . LYS A 1 98 ? -9.154 5.899 2.251 1.00 91.56 98 LYS A N 1
ATOM 744 C CA . LYS A 1 98 ? -9.949 5.582 1.055 1.00 91.56 98 LYS A CA 1
ATOM 745 C C . LYS A 1 98 ? -9.289 4.509 0.198 1.00 91.56 98 LYS A C 1
ATOM 747 O O . LYS A 1 98 ? -9.977 3.590 -0.226 1.00 91.56 98 LYS A O 1
ATOM 752 N N . ASN A 1 99 ? -7.978 4.609 -0.021 1.00 90.62 99 ASN A N 1
ATOM 753 C CA . ASN A 1 99 ? -7.238 3.600 -0.772 1.00 90.62 99 ASN A CA 1
ATOM 754 C C . ASN A 1 99 ? -7.301 2.229 -0.070 1.00 90.62 99 ASN A C 1
ATOM 756 O O . ASN A 1 99 ? -7.714 1.253 -0.676 1.00 90.62 99 ASN A O 1
ATOM 760 N N . LEU A 1 100 ? -7.026 2.163 1.236 1.00 91.44 100 LEU A N 1
ATOM 761 C CA . LEU A 1 100 ? -7.110 0.923 2.020 1.00 91.44 100 LEU A CA 1
ATOM 762 C C . LEU A 1 100 ? -8.499 0.273 1.960 1.00 91.44 100 LEU A C 1
ATOM 764 O O . LEU A 1 100 ? -8.594 -0.934 1.755 1.00 91.44 100 LEU A O 1
ATOM 768 N N . ASN A 1 101 ? -9.567 1.064 2.098 1.00 92.31 101 ASN A N 1
ATOM 769 C CA . ASN A 1 101 ? -10.934 0.567 1.942 1.00 92.31 101 ASN A CA 1
ATOM 770 C C . ASN A 1 101 ? -11.196 0.056 0.514 1.00 92.31 101 ASN A C 1
ATOM 772 O O . ASN A 1 101 ? -11.773 -1.014 0.338 1.00 92.31 101 ASN A O 1
ATOM 776 N N . TYR A 1 102 ? -10.735 0.789 -0.504 1.00 90.50 102 TYR A N 1
ATOM 777 C CA . TYR A 1 102 ? -10.878 0.384 -1.899 1.00 90.50 102 TYR A CA 1
ATOM 778 C C . TYR A 1 102 ? -10.150 -0.931 -2.190 1.00 90.50 102 TYR A C 1
ATOM 780 O O . TYR A 1 102 ? -10.751 -1.830 -2.774 1.00 90.50 102 TYR A O 1
ATOM 788 N N . LEU A 1 103 ? -8.890 -1.057 -1.757 1.00 89.62 103 LEU A N 1
ATOM 789 C CA . LEU A 1 103 ? -8.085 -2.271 -1.897 1.00 89.62 103 LEU A CA 1
ATOM 790 C C . LEU A 1 103 ? -8.783 -3.457 -1.237 1.00 89.62 103 LEU A C 1
ATOM 792 O O . LEU A 1 103 ? -8.924 -4.500 -1.858 1.00 89.62 103 LEU A O 1
ATOM 796 N N . ALA A 1 104 ? -9.285 -3.280 -0.016 1.00 89.75 104 ALA A N 1
ATOM 797 C CA . ALA A 1 104 ? -10.005 -4.329 0.697 1.00 89.75 104 ALA A CA 1
ATOM 798 C C . ALA A 1 104 ? -11.278 -4.795 -0.025 1.00 89.75 104 ALA A C 1
ATOM 800 O O . ALA A 1 104 ? -11.642 -5.962 0.066 1.00 89.75 104 ALA A O 1
ATOM 801 N N . ALA A 1 105 ? -11.953 -3.891 -0.737 1.00 87.88 105 ALA A N 1
ATOM 802 C CA . ALA A 1 105 ? -13.186 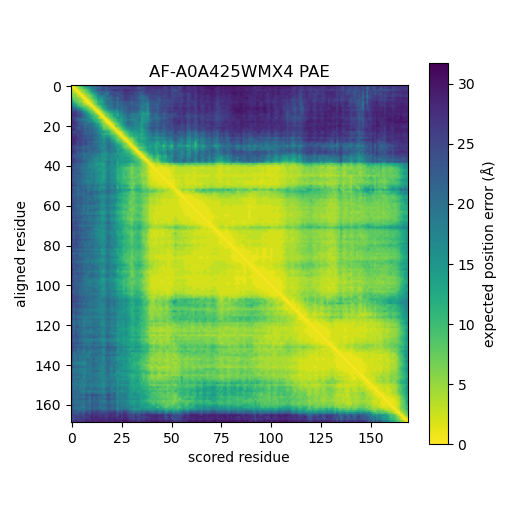-4.199 -1.453 1.00 87.88 105 ALA A CA 1
ATOM 803 C C . ALA A 1 105 ? -12.967 -4.775 -2.866 1.00 87.88 105 ALA A C 1
ATOM 805 O O . ALA A 1 105 ? -13.859 -5.450 -3.376 1.00 87.88 105 ALA A O 1
ATOM 806 N N . HIS A 1 106 ? -11.827 -4.498 -3.511 1.00 84.94 106 HIS A N 1
ATOM 807 C CA . HIS A 1 106 ? -11.626 -4.780 -4.944 1.00 84.94 106 HIS A CA 1
ATOM 808 C C . HIS A 1 106 ? -10.387 -5.614 -5.271 1.00 84.94 106 HIS A C 1
ATOM 810 O O . HIS A 1 106 ? -10.214 -5.984 -6.429 1.00 84.94 106 HIS A O 1
ATOM 816 N N . VAL A 1 107 ? -9.508 -5.876 -4.302 1.00 83.56 107 VAL A N 1
ATOM 817 C CA . VAL A 1 107 ? -8.256 -6.600 -4.532 1.00 83.56 107 VAL A CA 1
ATOM 818 C C . VAL A 1 107 ? -8.226 -7.852 -3.676 1.00 83.56 107 VAL A C 1
ATOM 820 O O . VAL A 1 107 ? -8.159 -7.787 -2.449 1.00 83.56 107 VAL A O 1
ATOM 823 N N . THR A 1 108 ? -8.227 -9.004 -4.338 1.00 77.19 108 THR A N 1
ATOM 824 C CA . THR A 1 108 ? -8.020 -10.297 -3.691 1.00 77.19 108 THR A CA 1
ATOM 825 C C . THR A 1 108 ? -6.563 -10.742 -3.805 1.00 77.19 108 THR A C 1
ATOM 827 O O . THR A 1 108 ? -5.804 -10.294 -4.669 1.00 77.19 108 THR A O 1
ATOM 830 N N . ASN A 1 109 ? -6.158 -11.681 -2.948 1.00 70.88 109 ASN A N 1
ATOM 831 C CA . ASN A 1 109 ? -4.852 -12.328 -3.079 1.00 70.88 109 ASN A CA 1
ATOM 832 C C . ASN A 1 109 ? -4.708 -13.081 -4.413 1.00 70.88 109 ASN A C 1
ATOM 834 O O . ASN A 1 109 ? -3.603 -13.179 -4.942 1.00 70.88 109 ASN A O 1
ATOM 838 N N . GLU A 1 110 ? -5.804 -13.590 -4.982 1.00 73.94 110 GLU A N 1
ATOM 839 C CA . GLU A 1 110 ? -5.786 -14.226 -6.301 1.00 73.94 110 GLU A CA 1
ATOM 840 C C . GLU A 1 110 ? -5.429 -13.218 -7.395 1.00 73.94 110 GLU A C 1
ATOM 842 O O . GLU A 1 110 ? -4.521 -13.493 -8.182 1.00 73.94 110 GLU A O 1
ATOM 847 N N . ASP A 1 111 ? -6.044 -12.030 -7.385 1.00 76.56 111 ASP A N 1
ATOM 848 C CA . ASP A 1 111 ? -5.753 -10.965 -8.353 1.00 76.56 111 ASP A CA 1
ATOM 849 C C . ASP A 1 111 ? -4.264 -10.613 -8.361 1.00 76.56 111 ASP A C 1
ATOM 851 O O . ASP A 1 111 ? -3.629 -10.586 -9.418 1.00 76.56 111 ASP A O 1
ATOM 855 N N . LEU A 1 112 ? -3.680 -10.427 -7.176 1.00 75.56 112 LEU A N 1
ATOM 856 C CA . LEU A 1 112 ? -2.268 -10.076 -7.024 1.00 75.56 112 LEU A CA 1
ATOM 857 C C . LEU A 1 112 ? -1.331 -11.207 -7.459 1.00 75.56 112 LEU A C 1
ATOM 859 O O . LEU A 1 112 ? -0.318 -10.945 -8.108 1.00 75.56 112 LEU A O 1
ATOM 863 N N . ASN A 1 113 ? -1.686 -12.462 -7.179 1.00 75.94 113 ASN A N 1
ATOM 864 C CA . ASN A 1 113 ? -0.914 -13.619 -7.633 1.00 75.94 113 ASN A CA 1
ATOM 865 C C . ASN A 1 113 ? -0.921 -13.758 -9.164 1.00 75.94 113 ASN A C 1
ATOM 867 O O . ASN A 1 113 ? 0.065 -14.219 -9.743 1.00 75.94 113 ASN A O 1
ATOM 871 N N . THR A 1 114 ? -1.992 -13.333 -9.849 1.00 81.75 114 THR A N 1
ATOM 872 C CA . THR A 1 114 ? -2.012 -13.354 -11.322 1.00 81.75 114 THR A CA 1
ATOM 873 C C . THR A 1 114 ? -1.023 -12.369 -11.949 1.00 81.75 114 THR A C 1
ATOM 875 O O . THR A 1 114 ? -0.542 -12.615 -13.057 1.00 81.75 114 THR A O 1
ATOM 878 N N . LEU A 1 115 ? -0.657 -11.289 -11.244 1.00 81.62 115 LEU A N 1
ATOM 879 C CA . LEU A 1 115 ? 0.255 -10.260 -11.757 1.00 81.62 115 LEU A CA 1
ATOM 880 C C . LEU A 1 115 ? 1.662 -10.799 -12.038 1.00 81.62 115 LEU A C 1
ATOM 882 O O . LEU A 1 115 ? 2.343 -10.292 -12.927 1.00 81.62 115 LEU A O 1
ATOM 886 N N . THR A 1 116 ? 2.103 -11.848 -11.336 1.00 80.31 116 THR A N 1
ATOM 887 C CA . THR A 1 116 ? 3.431 -12.442 -11.554 1.00 80.31 116 THR A CA 1
ATOM 888 C C . THR A 1 116 ? 3.600 -12.977 -12.980 1.00 80.31 116 THR A C 1
ATOM 890 O O . THR A 1 116 ? 4.694 -12.886 -13.531 1.00 80.31 116 THR A O 1
ATOM 893 N N . GLY A 1 117 ? 2.529 -13.494 -13.592 1.00 80.50 117 GLY A N 1
ATOM 894 C CA . GLY A 1 117 ? 2.553 -14.063 -14.945 1.00 80.50 117 GLY A CA 1
ATOM 895 C C . GLY A 1 117 ? 2.219 -13.084 -16.076 1.00 80.50 117 GLY A C 1
ATOM 896 O O . GLY A 1 117 ? 2.270 -13.479 -17.238 1.00 80.50 117 GLY A O 1
ATOM 897 N N . LYS A 1 118 ? 1.848 -11.842 -15.754 1.00 86.00 118 LYS A N 1
ATOM 898 C CA . LYS A 1 118 ? 1.413 -10.822 -16.723 1.00 86.00 118 LYS A CA 1
ATOM 899 C C . LYS A 1 118 ? 2.578 -10.046 -17.321 1.00 86.00 118 LYS A C 1
ATOM 901 O O . LYS A 1 118 ? 3.646 -9.996 -16.720 1.00 86.00 118 LYS A O 1
ATOM 906 N N . ASP A 1 119 ? 2.398 -9.402 -18.467 1.00 90.00 119 ASP A N 1
ATOM 907 C CA . ASP A 1 119 ? 3.433 -8.501 -18.994 1.00 90.00 119 ASP A CA 1
ATOM 908 C C . ASP A 1 119 ? 3.508 -7.173 -18.201 1.00 90.00 119 ASP A C 1
ATOM 910 O O . ASP A 1 119 ? 2.660 -6.886 -17.353 1.00 90.00 119 ASP A O 1
ATOM 914 N N . ASP A 1 120 ? 4.558 -6.368 -18.400 1.00 87.81 120 ASP A N 1
ATOM 915 C CA . ASP A 1 120 ? 4.725 -5.095 -17.670 1.00 87.81 120 ASP A CA 1
ATOM 916 C C . ASP A 1 120 ? 3.575 -4.118 -17.917 1.00 87.81 120 ASP A C 1
ATOM 918 O O . ASP A 1 120 ? 3.178 -3.389 -17.010 1.00 87.81 120 ASP A O 1
ATOM 922 N N . LYS A 1 121 ? 3.021 -4.101 -19.133 1.00 88.62 121 LYS A N 1
ATOM 923 C CA . LYS A 1 121 ? 1.959 -3.166 -19.515 1.00 88.62 121 LY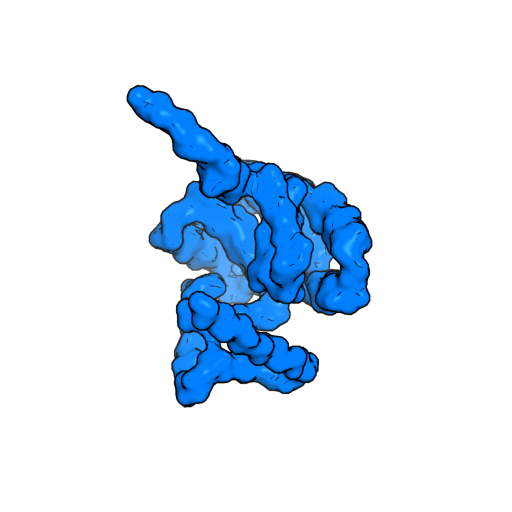S A CA 1
ATOM 924 C C . LYS A 1 121 ? 0.647 -3.538 -18.844 1.00 88.62 121 LYS A C 1
ATOM 926 O O . LYS A 1 121 ? -0.037 -2.660 -18.334 1.00 88.62 121 LYS A O 1
ATOM 931 N N . GLU A 1 122 ? 0.315 -4.820 -18.807 1.00 88.62 122 GLU A N 1
ATOM 932 C CA . GLU A 1 122 ? -0.852 -5.347 -18.115 1.00 88.62 122 GLU A CA 1
ATOM 933 C C . GLU A 1 122 ? -0.779 -5.057 -16.618 1.00 88.62 122 GLU A C 1
ATOM 935 O O . GLU A 1 122 ? -1.749 -4.562 -16.042 1.00 88.62 122 GLU A O 1
ATOM 940 N N . VAL A 1 123 ? 0.373 -5.320 -15.992 1.00 88.19 123 VAL A N 1
ATOM 941 C CA . VAL A 1 123 ? 0.585 -5.011 -14.572 1.00 88.19 123 VAL A CA 1
ATOM 942 C C . VAL A 1 123 ? 0.488 -3.500 -14.339 1.00 88.19 123 VAL A C 1
ATOM 944 O O . VAL A 1 123 ? -0.156 -3.072 -13.382 1.00 88.19 123 VAL A O 1
ATOM 947 N N . TYR A 1 124 ? 1.057 -2.683 -15.231 1.00 88.88 124 TYR A N 1
ATOM 948 C CA . TYR A 1 124 ? 0.969 -1.226 -15.153 1.00 88.88 124 TYR A CA 1
ATOM 949 C C . TYR A 1 124 ? -0.481 -0.743 -15.221 1.00 88.88 124 TYR A C 1
ATOM 951 O O . TYR A 1 124 ? -0.924 0.022 -14.365 1.00 88.88 124 TYR A O 1
ATOM 959 N N . THR A 1 125 ? -1.241 -1.198 -16.219 1.00 89.38 125 THR A N 1
ATOM 960 C CA . THR A 1 125 ? -2.651 -0.833 -16.402 1.00 89.38 125 THR A CA 1
ATOM 961 C C . THR A 1 125 ? -3.498 -1.265 -15.212 1.00 89.38 125 THR A C 1
ATOM 963 O O . THR A 1 125 ? -4.351 -0.503 -14.767 1.00 89.38 125 THR A O 1
ATOM 966 N N . TRP A 1 126 ? -3.249 -2.456 -14.669 1.00 88.44 126 TRP A N 1
ATOM 967 C CA . TRP A 1 126 ? -3.986 -2.948 -13.512 1.00 88.44 126 TRP A CA 1
ATOM 968 C C . TRP A 1 126 ? -3.696 -2.115 -12.256 1.00 88.44 126 TRP A C 1
ATOM 970 O O . TRP A 1 126 ? -4.625 -1.664 -11.591 1.00 88.44 126 TRP A O 1
ATOM 980 N N . LEU A 1 127 ? -2.420 -1.834 -11.962 1.00 84.81 127 LEU A N 1
ATOM 981 C CA . LEU A 1 127 ? -2.037 -1.073 -10.768 1.00 84.81 127 LEU A CA 1
ATOM 982 C C . LEU A 1 127 ? -2.420 0.409 -10.857 1.00 84.81 127 LEU A C 1
ATOM 984 O O . LEU A 1 127 ? -2.858 0.977 -9.864 1.00 84.81 127 LEU A O 1
ATOM 988 N N . THR A 1 128 ? -2.301 1.037 -12.028 1.00 87.56 128 THR A N 1
ATOM 989 C CA . THR A 1 128 ? -2.705 2.446 -12.218 1.00 87.56 128 THR A CA 1
ATOM 990 C C . THR A 1 128 ? -4.218 2.661 -12.193 1.00 87.56 128 THR A C 1
ATOM 992 O O . THR A 1 128 ? -4.667 3.792 -12.015 1.00 87.56 128 THR A O 1
ATOM 995 N N . ALA A 1 129 ? -5.018 1.599 -12.340 1.00 87.19 129 ALA A N 1
ATOM 996 C CA . ALA A 1 129 ? -6.462 1.668 -12.133 1.00 87.19 129 ALA A CA 1
ATOM 997 C C . ALA A 1 129 ? -6.840 1.784 -10.645 1.00 87.19 129 ALA A C 1
ATOM 999 O O . ALA A 1 129 ? -7.961 2.186 -10.328 1.00 87.19 129 ALA A O 1
ATOM 1000 N N . LEU A 1 130 ? -5.924 1.444 -9.730 1.00 84.19 130 LEU A N 1
ATOM 1001 C CA . LEU A 1 130 ? -6.142 1.583 -8.296 1.00 84.19 130 LEU A CA 1
ATOM 1002 C C . LEU A 1 130 ? -6.025 3.063 -7.879 1.00 84.19 130 LEU A C 1
ATOM 1004 O O . LEU A 1 130 ? -5.141 3.785 -8.349 1.00 84.19 130 LEU A O 1
ATOM 1008 N N . PRO A 1 131 ? -6.902 3.544 -6.982 1.00 80.81 131 PRO A N 1
ATOM 1009 C CA . PRO A 1 131 ? -6.871 4.925 -6.531 1.00 80.81 131 PRO A CA 1
ATOM 1010 C C . PRO A 1 131 ? -5.575 5.224 -5.776 1.00 80.81 131 PRO A C 1
ATOM 1012 O O . PRO A 1 131 ? -5.085 4.411 -4.997 1.00 80.81 131 PRO A O 1
ATOM 1015 N N . ASP A 1 132 ? -5.046 6.431 -5.976 1.00 77.75 132 ASP A N 1
ATOM 1016 C CA . ASP A 1 132 ? -3.832 6.922 -5.311 1.00 77.75 132 ASP A CA 1
ATOM 1017 C C . ASP A 1 132 ? -2.559 6.091 -5.562 1.00 77.75 132 ASP A C 1
ATOM 1019 O O . ASP A 1 132 ? -1.572 6.265 -4.845 1.00 77.75 132 ASP A O 1
ATOM 1023 N N . ILE A 1 133 ? -2.551 5.240 -6.592 1.00 82.31 133 ILE A N 1
ATOM 1024 C CA . ILE A 1 133 ? -1.337 4.609 -7.109 1.00 82.31 133 ILE A CA 1
ATOM 1025 C C . ILE A 1 133 ? -0.838 5.418 -8.305 1.00 82.31 133 ILE A C 1
ATOM 1027 O O . ILE A 1 133 ? -1.521 5.563 -9.316 1.00 82.31 133 ILE A O 1
ATOM 1031 N N . ASP A 1 134 ? 0.368 5.965 -8.176 1.00 84.19 134 ASP A N 1
ATOM 1032 C CA . ASP A 1 134 ? 1.050 6.685 -9.246 1.00 84.19 134 ASP A CA 1
ATOM 1033 C C . ASP A 1 134 ? 2.076 5.803 -9.972 1.00 84.19 134 ASP A C 1
ATOM 1035 O O . ASP A 1 134 ? 2.435 4.715 -9.521 1.00 84.19 134 ASP A O 1
ATOM 1039 N N . GLU A 1 135 ? 2.567 6.294 -11.113 1.00 85.69 135 GLU A N 1
ATOM 1040 C CA . GLU A 1 135 ? 3.591 5.624 -11.926 1.00 85.69 135 GLU A CA 1
ATOM 1041 C C . GLU A 1 135 ? 4.815 5.217 -11.091 1.00 85.69 135 GLU A C 1
ATOM 1043 O O . GLU A 1 135 ? 5.358 4.126 -11.254 1.00 85.69 135 GLU A O 1
ATOM 1048 N N . TRP A 1 136 ? 5.243 6.082 -10.168 1.00 86.06 136 TRP A N 1
ATOM 1049 C CA . TRP A 1 136 ? 6.351 5.785 -9.265 1.00 86.06 136 TRP A CA 1
ATOM 1050 C C . TRP A 1 136 ? 6.061 4.564 -8.388 1.00 86.06 136 TRP A C 1
ATOM 1052 O O . TRP A 1 136 ? 6.870 3.638 -8.338 1.00 86.06 136 TRP A O 1
ATOM 1062 N N . THR A 1 137 ? 4.890 4.525 -7.755 1.00 81.69 137 THR A N 1
ATOM 1063 C CA . THR A 1 137 ? 4.456 3.412 -6.903 1.00 81.69 137 THR A CA 1
ATOM 1064 C C . THR A 1 137 ? 4.335 2.119 -7.703 1.00 81.69 137 THR A C 1
ATOM 1066 O O . THR A 1 137 ? 4.765 1.071 -7.223 1.00 81.69 137 THR A O 1
ATOM 1069 N N . VAL A 1 138 ? 3.827 2.184 -8.938 1.00 86.44 138 VAL A N 1
ATOM 1070 C CA . VAL A 1 138 ? 3.766 1.027 -9.844 1.00 86.44 138 VAL A CA 1
ATOM 1071 C C . VAL A 1 138 ? 5.158 0.469 -10.127 1.00 86.44 138 VAL A C 1
ATOM 1073 O O . VAL A 1 138 ? 5.384 -0.727 -9.945 1.00 86.44 138 VAL A O 1
ATOM 1076 N N . HIS A 1 139 ? 6.112 1.322 -10.507 1.00 86.88 139 HIS A N 1
ATOM 1077 C CA . HIS A 1 139 ? 7.485 0.887 -10.766 1.00 86.88 139 HIS A CA 1
ATOM 1078 C C . HIS A 1 139 ? 8.139 0.289 -9.516 1.00 86.88 139 HIS A C 1
ATOM 1080 O O . HIS A 1 139 ? 8.756 -0.772 -9.597 1.00 86.88 139 HIS A O 1
ATOM 1086 N N . MET A 1 140 ? 7.966 0.917 -8.348 1.00 84.38 140 MET A N 1
ATOM 1087 C CA . MET A 1 140 ? 8.488 0.383 -7.086 1.00 84.38 140 MET A CA 1
ATOM 1088 C C . MET A 1 140 ? 7.879 -0.984 -6.751 1.00 84.38 140 MET A C 1
ATOM 1090 O O . MET A 1 140 ? 8.604 -1.893 -6.348 1.00 84.38 140 MET A O 1
ATOM 1094 N N . PHE A 1 141 ? 6.571 -1.160 -6.960 1.00 81.81 141 PHE A N 1
ATOM 1095 C CA . PHE A 1 141 ? 5.896 -2.439 -6.749 1.00 81.81 141 PHE A CA 1
ATOM 1096 C C . PHE A 1 141 ? 6.441 -3.522 -7.686 1.00 81.81 141 PHE A C 1
ATOM 1098 O O . PHE A 1 141 ? 6.773 -4.617 -7.242 1.00 81.81 141 PHE A O 1
ATOM 1105 N N . MET A 1 142 ? 6.610 -3.230 -8.975 1.00 84.69 142 MET A N 1
ATOM 1106 C CA . MET A 1 142 ? 7.147 -4.214 -9.917 1.00 84.69 142 MET A CA 1
ATOM 1107 C C . MET A 1 142 ? 8.598 -4.608 -9.591 1.00 84.69 142 MET A C 1
ATOM 1109 O O . MET A 1 142 ? 8.940 -5.790 -9.653 1.00 84.69 142 MET A O 1
ATOM 1113 N N . ILE A 1 143 ? 9.435 -3.650 -9.182 1.00 83.75 143 ILE A N 1
ATOM 1114 C CA . ILE A 1 143 ? 10.837 -3.902 -8.819 1.00 83.75 143 ILE A CA 1
ATOM 1115 C C . ILE A 1 143 ? 10.930 -4.740 -7.539 1.00 83.75 143 ILE A C 1
ATOM 1117 O O . ILE A 1 143 ? 11.597 -5.773 -7.528 1.00 83.75 143 ILE A O 1
ATOM 1121 N N . PHE A 1 144 ? 10.272 -4.316 -6.455 1.00 79.88 144 PHE A N 1
ATOM 1122 C CA . PHE A 1 144 ? 10.453 -4.936 -5.138 1.00 79.88 144 PHE A CA 1
ATOM 1123 C C . PHE A 1 144 ? 9.527 -6.123 -4.877 1.00 79.88 144 PHE A C 1
ATOM 1125 O O . PHE A 1 144 ? 9.894 -7.018 -4.119 1.00 79.88 144 PHE A O 1
ATOM 1132 N N . HIS A 1 145 ? 8.343 -6.140 -5.488 1.00 76.31 145 HIS A N 1
ATOM 1133 C CA . HIS A 1 145 ? 7.323 -7.155 -5.233 1.00 76.31 145 HIS A CA 1
ATOM 1134 C C . HIS A 1 145 ? 7.270 -8.223 -6.330 1.00 76.31 145 HIS A C 1
ATOM 1136 O O . HIS A 1 145 ? 7.191 -9.410 -6.030 1.00 76.31 145 HIS A O 1
ATOM 1142 N N . LEU A 1 146 ? 7.381 -7.821 -7.601 1.00 81.69 146 LEU A N 1
ATOM 1143 C CA . LEU A 1 146 ? 7.410 -8.754 -8.738 1.00 81.69 146 LEU A CA 1
ATOM 1144 C C . LEU A 1 146 ? 8.833 -9.127 -9.186 1.00 81.69 146 LEU A C 1
ATOM 1146 O O . LEU A 1 146 ? 8.988 -9.941 -10.095 1.00 81.69 146 LEU A O 1
ATOM 1150 N N . ASN A 1 147 ? 9.863 -8.562 -8.545 1.00 83.06 147 ASN A N 1
ATOM 1151 C CA . ASN A 1 147 ? 11.277 -8.805 -8.838 1.00 83.06 147 ASN A CA 1
ATOM 1152 C C . ASN A 1 147 ? 11.655 -8.533 -10.313 1.00 83.06 147 ASN A C 1
ATOM 1154 O O . ASN A 1 147 ? 12.474 -9.247 -10.898 1.00 83.06 147 ASN A O 1
ATOM 1158 N N . ARG A 1 148 ? 11.053 -7.498 -10.919 1.00 83.88 148 ARG A N 1
ATOM 1159 C CA . ARG A 1 148 ? 11.335 -7.049 -12.294 1.00 83.88 148 ARG A CA 1
ATOM 1160 C C . ARG A 1 148 ? 12.446 -6.007 -12.300 1.00 83.88 148 ARG A C 1
ATOM 1162 O O . ARG A 1 148 ? 12.222 -4.827 -12.046 1.00 83.88 148 ARG A O 1
ATOM 1169 N N . LEU A 1 149 ? 13.674 -6.472 -12.520 1.00 84.38 149 LEU A N 1
ATOM 1170 C CA . LEU A 1 149 ? 14.891 -5.649 -12.458 1.00 84.38 149 LEU A CA 1
ATOM 1171 C C . LEU A 1 149 ? 15.186 -4.882 -13.758 1.00 84.38 149 LEU A C 1
ATOM 1173 O O . LEU A 1 149 ? 16.129 -4.097 -13.809 1.00 84.38 149 LEU A O 1
ATOM 1177 N N . ASP A 1 150 ? 14.406 -5.124 -14.806 1.00 85.44 150 ASP A N 1
ATOM 1178 C CA . ASP A 1 150 ? 14.452 -4.451 -16.105 1.00 85.44 150 ASP A CA 1
ATOM 1179 C C . ASP A 1 150 ? 13.658 -3.134 -16.143 1.00 85.44 150 ASP A C 1
ATOM 1181 O O . ASP A 1 150 ? 13.716 -2.401 -17.132 1.00 85.44 150 ASP A O 1
ATOM 1185 N N . ILE A 1 151 ? 12.980 -2.784 -15.048 1.00 84.88 151 ILE A N 1
ATOM 1186 C CA . ILE A 1 151 ? 12.202 -1.553 -14.920 1.00 84.88 151 ILE A CA 1
ATOM 1187 C C . ILE A 1 151 ? 13.062 -0.431 -14.340 1.00 84.88 151 ILE A C 1
ATOM 1189 O O . ILE A 1 151 ? 13.622 -0.529 -13.248 1.00 84.88 151 ILE A O 1
ATOM 1193 N N . LEU A 1 152 ? 13.128 0.679 -15.074 1.00 84.12 152 LEU A N 1
ATOM 1194 C CA . LEU A 1 152 ? 13.812 1.901 -14.661 1.00 84.12 152 LEU A CA 1
ATOM 1195 C C . LEU A 1 152 ? 12.812 2.876 -14.020 1.00 84.12 152 LEU A C 1
ATOM 1197 O O . LEU A 1 152 ? 11.888 3.323 -14.703 1.00 84.12 152 LEU A O 1
ATOM 1201 N N . PRO A 1 153 ? 12.998 3.282 -12.750 1.00 83.88 153 PRO A N 1
ATOM 1202 C CA . PRO A 1 153 ? 12.080 4.188 -12.070 1.00 83.88 153 PRO A CA 1
ATOM 1203 C C . PRO A 1 153 ? 12.340 5.644 -12.473 1.00 83.88 153 PRO A C 1
ATOM 1205 O O . PRO A 1 153 ? 12.820 6.465 -11.693 1.00 83.88 153 PRO A O 1
ATOM 1208 N N . VAL A 1 154 ? 12.017 5.979 -13.721 1.00 83.38 154 VAL A N 1
ATOM 1209 C CA . VAL A 1 154 ? 12.250 7.312 -14.302 1.00 83.38 154 VAL A CA 1
ATOM 1210 C C . VAL A 1 154 ? 11.484 8.428 -13.593 1.00 83.38 154 VAL A C 1
ATOM 1212 O O . VAL A 1 154 ? 11.899 9.582 -13.651 1.00 83.38 154 VAL A O 1
ATOM 1215 N N . SER A 1 155 ? 10.391 8.103 -12.906 1.00 80.75 155 SER A N 1
ATOM 1216 C CA . SER A 1 155 ? 9.602 9.029 -12.093 1.00 80.75 155 SER A CA 1
ATOM 1217 C C . SER A 1 155 ? 10.220 9.302 -10.713 1.00 80.75 155 SER A C 1
ATOM 1219 O O . SER A 1 155 ? 9.830 10.268 -10.057 1.00 80.75 155 SER A O 1
ATOM 1221 N N . ASP A 1 156 ? 11.216 8.520 -10.274 1.00 83.25 156 ASP A N 1
ATOM 1222 C CA . ASP A 1 156 ? 11.868 8.710 -8.977 1.00 83.25 156 ASP A CA 1
ATOM 1223 C C . ASP A 1 156 ? 12.852 9.890 -9.015 1.00 83.25 156 ASP A C 1
ATOM 1225 O O . ASP A 1 156 ? 13.829 9.915 -9.767 1.00 83.25 156 ASP A O 1
ATOM 1229 N N . LEU A 1 157 ? 12.602 10.899 -8.177 1.00 81.44 157 LEU A N 1
ATOM 1230 C CA . LEU A 1 157 ? 13.434 12.103 -8.121 1.00 81.44 157 LEU A CA 1
ATOM 1231 C C . LEU A 1 157 ? 14.855 11.822 -7.624 1.00 81.44 157 LEU A C 1
ATOM 1233 O O . LEU A 1 157 ? 15.786 12.502 -8.051 1.00 81.44 157 LEU A O 1
ATOM 1237 N N . THR A 1 158 ? 15.039 10.862 -6.719 1.00 82.06 158 THR A N 1
ATOM 1238 C CA . THR A 1 158 ? 16.355 10.506 -6.168 1.00 82.06 158 THR A CA 1
ATOM 1239 C C . THR A 1 158 ? 17.187 9.785 -7.222 1.00 82.06 158 THR A C 1
ATOM 1241 O O . THR A 1 158 ? 18.349 10.129 -7.436 1.00 82.06 158 THR A O 1
ATOM 1244 N N . PHE A 1 159 ? 16.565 8.856 -7.942 1.00 83.25 159 PHE A N 1
ATOM 1245 C CA . PHE A 1 159 ? 17.118 8.163 -9.088 1.00 83.25 159 PHE A CA 1
ATOM 1246 C C . PHE A 1 159 ? 17.512 9.173 -10.160 1.00 83.25 159 PHE A C 1
ATOM 1248 O O . PHE A 1 159 ? 18.681 9.239 -10.517 1.00 83.25 159 PHE A O 1
ATOM 1255 N N . ARG A 1 160 ? 16.607 10.059 -10.593 1.00 83.62 160 ARG A N 1
ATOM 1256 C CA . ARG A 1 160 ? 16.938 11.113 -11.570 1.00 83.62 160 ARG A CA 1
ATOM 1257 C C . ARG A 1 160 ? 18.117 11.976 -11.130 1.00 83.62 160 ARG A C 1
ATOM 1259 O O . ARG A 1 160 ? 19.013 12.216 -11.930 1.00 83.62 160 ARG A O 1
ATOM 1266 N N . LYS A 1 161 ? 18.146 12.403 -9.863 1.00 83.06 161 LYS A N 1
ATOM 1267 C CA . LYS A 1 161 ? 19.263 13.180 -9.299 1.00 83.06 161 LYS A CA 1
ATOM 1268 C C . LYS A 1 161 ? 20.585 12.414 -9.305 1.00 83.06 161 LYS A C 1
ATOM 1270 O O . LYS A 1 161 ? 21.625 13.044 -9.418 1.00 83.06 161 LYS A O 1
ATOM 1275 N N . SER A 1 162 ? 20.562 11.085 -9.195 1.00 81.19 162 SER A N 1
ATOM 1276 C CA . SER A 1 162 ? 21.782 10.268 -9.248 1.00 81.19 162 SER A CA 1
ATOM 1277 C C . SER A 1 162 ? 22.434 10.229 -10.637 1.00 81.19 162 SER A C 1
ATOM 1279 O O . SER A 1 162 ? 23.645 10.042 -10.727 1.00 81.19 162 SER A O 1
ATOM 1281 N N . PHE A 1 163 ? 21.656 10.456 -11.704 1.00 78.56 163 PHE A N 1
ATOM 1282 C CA . PHE A 1 163 ? 22.145 10.559 -13.086 1.00 78.56 163 PHE A CA 1
ATOM 1283 C C . PHE A 1 163 ? 22.337 11.999 -13.562 1.00 78.56 163 PHE A C 1
ATOM 1285 O O . PHE A 1 163 ? 22.891 12.203 -14.642 1.00 78.56 163 PHE A O 1
ATOM 1292 N N . ASP A 1 164 ? 21.881 12.988 -12.792 1.00 74.62 164 ASP A N 1
ATOM 1293 C CA . ASP A 1 164 ? 22.123 14.390 -13.108 1.00 74.62 164 ASP A CA 1
ATOM 1294 C C . ASP A 1 164 ? 23.6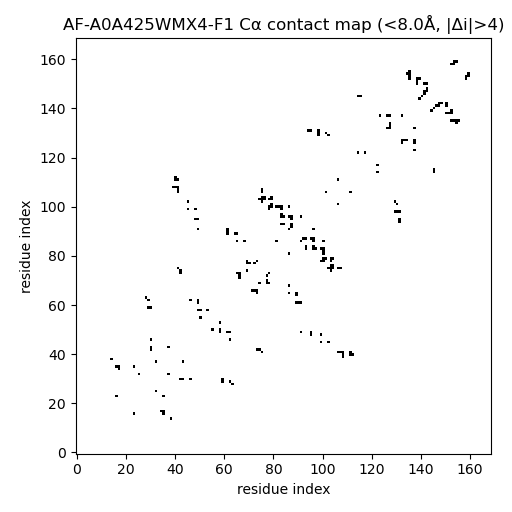24 14.654 -12.894 1.00 74.62 164 ASP A C 1
ATOM 1296 O O . ASP A 1 164 ? 24.110 14.497 -11.766 1.00 74.62 164 ASP A O 1
ATOM 1300 N N . PRO A 1 165 ? 24.403 14.959 -13.952 1.00 68.88 165 PRO A N 1
ATOM 1301 C CA . PRO A 1 165 ? 25.828 15.207 -13.809 1.00 68.88 165 PRO A CA 1
ATOM 1302 C C . PRO A 1 165 ? 26.000 16.328 -12.794 1.00 68.88 165 PRO A C 1
ATOM 1304 O O . PRO A 1 165 ? 25.484 17.424 -13.007 1.00 68.88 165 PRO A O 1
ATOM 1307 N N . VAL A 1 166 ? 26.677 16.014 -11.682 1.00 66.06 166 VAL A N 1
ATOM 1308 C CA . VAL A 1 166 ? 26.944 16.909 -10.549 1.00 66.06 166 VAL A CA 1
ATOM 1309 C C . VAL A 1 166 ? 27.157 18.320 -11.076 1.00 66.06 166 VAL A C 1
ATOM 1311 O O . VAL A 1 166 ? 28.198 18.614 -11.664 1.00 66.06 166 VAL A O 1
ATOM 1314 N N . ARG A 1 167 ? 26.150 19.185 -10.915 1.00 57.22 167 ARG A N 1
ATOM 1315 C CA . ARG A 1 167 ? 26.305 20.597 -11.239 1.00 57.22 167 ARG A CA 1
ATOM 1316 C C . ARG A 1 167 ? 27.368 21.107 -10.262 1.00 57.22 167 ARG A C 1
ATOM 1318 O O . ARG A 1 167 ? 27.119 21.024 -9.057 1.00 57.22 167 ARG A O 1
ATOM 1325 N N . PRO A 1 168 ? 28.553 21.536 -10.729 1.00 54.94 168 PRO A N 1
ATOM 1326 C CA . PRO A 1 168 ? 29.565 22.048 -9.821 1.00 54.94 168 PRO A CA 1
ATOM 1327 C C . PRO A 1 168 ? 28.961 23.238 -9.065 1.00 54.94 168 PRO A C 1
ATOM 1329 O O . PRO A 1 168 ? 28.281 24.069 -9.676 1.00 54.94 168 PRO A O 1
ATOM 1332 N N . LEU A 1 169 ? 29.131 23.219 -7.739 1.00 52.03 169 LEU A N 1
ATOM 1333 C CA . LEU A 1 169 ? 28.720 24.285 -6.821 1.00 52.03 169 LEU A CA 1
ATOM 1334 C C . LEU A 1 169 ? 29.423 25.602 -7.158 1.00 52.03 169 LEU A C 1
ATOM 1336 O O . LEU A 1 169 ? 30.625 25.545 -7.507 1.00 52.03 169 LEU A O 1
#

Secondary structure (DSSP, 8-state):
-----PPPPPPSSS---TT--S-----TT-S--TT---S-HHHHHHHHHHHTT--HHHHHHHHHHHHHHTTT---HHHHHTS-HHHHHTTS--HHHHHHHHHHHHH--HHHHHHGGGS-HHHHHHHHHTSTT--HHHHHHHHHHTS--TT---TT-HHHHHHHS-----

pLDDT: mean 73.35, std 21.51, range [20.61, 95.88]

Radius of gyration: 17.7 Å; Cα contacts (8 Å, |Δi|>4): 132; chains: 1; bounding box: 50×48×36 Å

Sequence (169 aa):
MWEVRQLRPVNSASTTCVNGISSCKTDRSLWIHQGCIDRDGFLNLVGSTIEQILSTKVATMIEKRLKTLCGGEITPETLSAHSPEEIKTIGVSMRKAKNLNYLAAHVTNEDLNTLTGKDDKEVYTWLTALPDIDEWTVHMFMIFHLNRLDILPVSDLTFRKSFDPVRPL

Solvent-accessible surface area (backbone atoms only — not comparable to full-atom values): 10446 Å² total; per-residue (Å²): 140,83,81,84,78,80,81,76,89,80,74,100,70,77,93,73,64,69,82,81,55,94,64,75,76,78,63,91,80,52,93,73,46,93,74,49,85,73,88,50,50,50,62,51,52,53,46,50,62,61,38,60,99,50,55,70,73,56,34,56,52,34,49,53,42,47,26,57,72,32,76,67,51,84,44,41,68,44,43,41,73,42,52,37,72,62,50,23,71,49,72,53,54,65,67,51,15,42,34,52,27,48,44,24,68,73,50,51,57,65,63,53,60,52,47,71,81,47,56,74,66,58,44,46,55,58,47,58,70,40,71,97,42,49,73,51,55,46,44,50,43,38,37,75,73,62,64,38,81,87,67,77,58,78,74,35,66,68,57,49,54,72,71,48,76,79,75,82,129

Nearest PDB structures (foldseek):
  3ogd-assembly1_A  TM=7.794E-01  e=4.962E-04  Escherichia coli K-12
  3cvs-assembly1_B  TM=7.986E-01  e=8.966E-04  unclassified
  3oh6-assembly1_A  TM=8.220E-01  e=1.147E-03  Escherichia coli K-12
  1yzx-assembly1_B  TM=4.149E-01  e=2.279E+00  Homo sapiens
  3rpp-assembly1_A  TM=4.003E-01  e=2.170E+00  Homo sapiens